Protein AF-A0A1V3WEL8-F1 (afdb_monomer_lite)

Organism: Mycobacterium kansasii (NCBI:txid1768)

Secondary structure (DSSP, 8-state):
--HHHHHHHHHHHHHHTT----STT-BTTTTT--HHHHHHHHHHHHHHH-TTSS-HHHHHH--BHHHHHHHHHHHHHHHHH--

Sequence (83 aa):
MDIASIEQQITNWCHELGLRITSPDDDFFARGGTSLTAVQLMTRTDTHYGEDTLTPDALYERSSIRQIAHTIHANVLESAARQ

Radius of gyration: 11.65 Å; chains: 1; bounding box: 27×22×34 Å

pLDDT: mean 91.08, std 5.13, range [60.0, 95.25]

Foldseek 3Di:
DDLVVLLVVLCVLLVVVVFDDDDLQDFSVVRPHDPVSVVVSQVVLCVPQHPPLADPVQCVVPRGSSSSSVSSVVVSVVVVVVD

InterPro domains:
  IPR009081 Phosphopantetheine binding ACP domain [PF00550] (13-72)
  IPR009081 Phosphopantetheine binding ACP domain [PS50075] (1-76)
  IPR036736 ACP-like superfamily [G3DSA:1.10.1200.10] (6-79)
  IPR036736 ACP-like superfamily [SSF47336] (11-72)

Structure (mmCIF, N/CA/C/O backbone):
data_AF-A0A1V3WEL8-F1
#
_entry.id   AF-A0A1V3WEL8-F1
#
loop_
_atom_site.group_PDB
_atom_site.id
_atom_site.type_symbol
_atom_site.label_atom_id
_atom_site.label_alt_id
_atom_site.label_comp_id
_atom_site.label_asym_id
_atom_site.label_entity_id
_atom_site.label_seq_id
_atom_site.pdbx_PDB_ins_code
_atom_site.Cartn_x
_atom_site.Cartn_y
_atom_site.Cartn_z
_atom_site.occupancy
_atom_site.B_iso_or_equiv
_atom_site.auth_seq_id
_atom_site.auth_comp_id
_atom_site.auth_asym_id
_atom_site.auth_atom_id
_atom_site.pdbx_PDB_model_num
ATOM 1 N N . MET A 1 1 ? -19.401 2.107 2.428 1.00 71.31 1 MET A N 1
ATOM 2 C CA . MET A 1 1 ? -18.253 2.270 1.512 1.0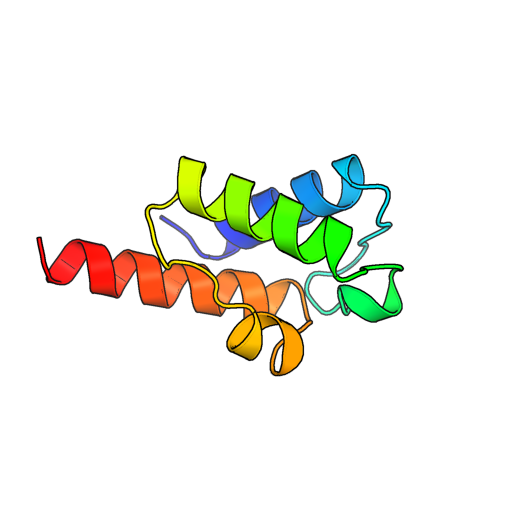0 71.31 1 MET A CA 1
ATOM 3 C C . MET A 1 1 ? -18.355 1.166 0.478 1.00 71.31 1 MET A C 1
ATOM 5 O O . MET A 1 1 ? -18.581 0.040 0.891 1.00 71.31 1 MET A O 1
ATOM 9 N N . ASP A 1 2 ? -18.305 1.478 -0.814 1.00 90.44 2 ASP A N 1
ATOM 10 C CA . ASP A 1 2 ? -18.490 0.483 -1.880 1.00 90.44 2 ASP A CA 1
ATOM 11 C C . ASP A 1 2 ? -17.143 -0.082 -2.360 1.00 90.44 2 ASP A C 1
ATOM 13 O O . ASP A 1 2 ? -16.149 0.650 -2.384 1.00 90.44 2 ASP A O 1
ATOM 17 N N . ILE A 1 3 ? -17.107 -1.360 -2.751 1.00 92.50 3 ILE A N 1
ATOM 18 C CA . ILE A 1 3 ? -15.884 -2.029 -3.229 1.00 92.50 3 ILE A CA 1
ATOM 19 C C . ILE A 1 3 ? -15.336 -1.334 -4.479 1.00 92.50 3 ILE A C 1
ATOM 21 O O . ILE A 1 3 ? -14.130 -1.106 -4.556 1.00 92.50 3 ILE A O 1
ATOM 25 N N . ALA A 1 4 ? -16.194 -0.908 -5.412 1.00 91.94 4 ALA A N 1
ATOM 26 C CA . ALA A 1 4 ? -15.747 -0.264 -6.647 1.00 91.94 4 ALA A CA 1
ATOM 27 C C . ALA A 1 4 ? -15.045 1.078 -6.378 1.00 91.94 4 ALA A C 1
ATOM 29 O O . ALA A 1 4 ? -14.122 1.461 -7.095 1.00 91.94 4 ALA A O 1
ATOM 30 N N . SER A 1 5 ? -15.444 1.797 -5.321 1.00 93.25 5 SER A N 1
ATOM 31 C CA . SER A 1 5 ? -14.743 3.020 -4.901 1.00 93.25 5 SER A CA 1
ATOM 32 C C . SER A 1 5 ? -13.351 2.724 -4.340 1.00 93.25 5 SER A C 1
ATOM 34 O O . SER A 1 5 ? -12.415 3.470 -4.616 1.00 93.25 5 SER A O 1
ATOM 36 N N . ILE A 1 6 ? -13.201 1.633 -3.584 1.00 93.94 6 ILE A N 1
ATOM 37 C CA . ILE A 1 6 ? -11.907 1.202 -3.037 1.00 93.94 6 ILE A CA 1
ATOM 38 C C . ILE A 1 6 ? -10.979 0.747 -4.176 1.00 93.94 6 ILE A C 1
ATOM 40 O O . ILE A 1 6 ? -9.828 1.175 -4.230 1.00 93.94 6 ILE A O 1
ATOM 44 N N . GLU A 1 7 ? -11.483 -0.038 -5.134 1.00 94.62 7 GLU A N 1
ATOM 45 C CA . GLU A 1 7 ? -10.730 -0.459 -6.329 1.00 94.62 7 GLU A CA 1
ATOM 46 C C . GLU A 1 7 ? -10.175 0.739 -7.116 1.00 94.62 7 GLU A C 1
ATOM 48 O O . GLU A 1 7 ? -8.991 0.767 -7.468 1.00 94.62 7 GLU A O 1
ATOM 53 N N . GLN A 1 8 ? -11.012 1.752 -7.369 1.00 93.88 8 GLN A N 1
ATOM 54 C CA . GLN A 1 8 ? -10.600 2.976 -8.064 1.00 93.88 8 GLN A CA 1
ATOM 55 C C . GLN A 1 8 ? -9.544 3.753 -7.274 1.00 93.88 8 GLN A C 1
ATOM 57 O O . GLN A 1 8 ? -8.560 4.224 -7.845 1.00 93.88 8 GLN A O 1
ATOM 62 N N . GLN A 1 9 ? -9.702 3.851 -5.953 1.00 94.56 9 GLN A N 1
ATOM 63 C CA . GLN A 1 9 ? -8.740 4.545 -5.102 1.00 94.56 9 GLN A CA 1
ATOM 64 C C . GLN A 1 9 ? -7.365 3.862 -5.117 1.00 94.56 9 GLN A C 1
ATOM 66 O O . GLN A 1 9 ? -6.345 4.529 -5.299 1.00 94.56 9 GLN A O 1
ATOM 71 N N . ILE A 1 10 ? -7.333 2.533 -4.986 1.00 94.06 10 ILE A N 1
ATOM 72 C CA . ILE A 1 10 ? -6.095 1.743 -5.044 1.00 94.06 10 ILE A CA 1
ATOM 73 C C . ILE A 1 10 ? -5.442 1.876 -6.417 1.00 94.06 10 ILE A C 1
ATOM 75 O O . ILE A 1 10 ? -4.228 2.052 -6.498 1.00 94.06 10 ILE A O 1
ATOM 79 N N . THR A 1 11 ? -6.234 1.838 -7.490 1.00 94.81 11 THR A N 1
ATOM 80 C CA . THR A 1 11 ? -5.748 2.036 -8.863 1.00 94.81 11 THR A CA 1
ATOM 81 C C . THR A 1 11 ? -5.045 3.386 -9.006 1.00 94.81 11 THR A C 1
ATOM 83 O O . THR A 1 11 ? -3.916 3.438 -9.498 1.00 94.81 11 THR A O 1
ATOM 86 N N . ASN A 1 12 ? -5.662 4.460 -8.505 1.00 94.75 12 ASN A N 1
ATOM 87 C CA . ASN A 1 12 ? -5.076 5.800 -8.524 1.00 94.75 12 ASN A CA 1
ATOM 88 C C . ASN A 1 12 ? -3.768 5.858 -7.731 1.00 94.75 12 ASN A C 1
ATOM 90 O O . ASN A 1 12 ? -2.766 6.358 -8.238 1.00 94.75 12 ASN A O 1
ATOM 94 N N . TRP A 1 13 ? -3.735 5.293 -6.521 1.00 95.25 13 TRP A N 1
ATOM 95 C CA . TRP A 1 13 ? -2.500 5.234 -5.740 1.00 95.25 13 TRP A CA 1
ATOM 96 C C . TRP A 1 13 ? -1.411 4.438 -6.448 1.00 95.25 13 TRP A C 1
ATOM 98 O O . TRP A 1 13 ? -0.265 4.871 -6.472 1.00 95.25 13 TRP A O 1
ATOM 108 N N . CYS A 1 14 ? -1.749 3.312 -7.073 1.00 94.12 14 CYS A N 1
ATOM 109 C CA . CYS A 1 14 ? -0.795 2.545 -7.864 1.00 94.12 14 CYS A CA 1
ATOM 110 C C . CYS A 1 14 ? -0.212 3.394 -9.005 1.00 94.12 14 CYS A C 1
ATOM 112 O O . CYS A 1 14 ? 1.002 3.381 -9.202 1.00 94.12 14 CYS A O 1
ATOM 114 N N . HIS A 1 15 ? -1.034 4.184 -9.703 1.00 93.94 15 HIS A N 1
ATOM 115 C CA . HIS A 1 15 ? -0.562 5.112 -10.741 1.00 93.94 15 HIS A CA 1
ATOM 116 C C . HIS A 1 15 ? 0.381 6.182 -10.194 1.00 93.94 15 HIS A C 1
ATOM 118 O O . HIS A 1 15 ? 1.422 6.437 -10.796 1.00 93.94 15 HIS A O 1
ATOM 124 N N . GLU A 1 16 ? 0.066 6.771 -9.040 1.00 94.50 16 GLU A N 1
ATOM 125 C CA . GLU A 1 16 ? 0.943 7.743 -8.372 1.00 94.50 16 GLU A CA 1
ATOM 126 C C . GLU A 1 16 ? 2.278 7.131 -7.930 1.00 94.50 16 GLU A C 1
ATOM 128 O O . GLU A 1 16 ? 3.305 7.807 -7.931 1.00 94.50 16 GLU A O 1
ATOM 133 N N . LEU A 1 17 ? 2.274 5.842 -7.585 1.00 92.56 17 LEU A N 1
ATOM 134 C CA . LEU A 1 17 ? 3.466 5.057 -7.261 1.00 92.56 17 LEU A CA 1
ATOM 135 C C . LEU A 1 17 ? 4.259 4.630 -8.512 1.00 92.56 17 LEU A C 1
ATOM 137 O O . LEU A 1 17 ? 5.287 3.966 -8.391 1.00 92.56 17 LEU A O 1
ATOM 141 N N . GLY A 1 18 ? 3.803 5.010 -9.711 1.00 91.94 18 GLY A N 1
ATOM 142 C CA . GLY A 1 18 ? 4.453 4.709 -10.987 1.00 91.94 18 GLY A CA 1
ATOM 143 C C . GLY A 1 18 ? 4.041 3.376 -11.618 1.00 91.94 18 GLY A C 1
ATOM 144 O O . GLY A 1 18 ? 4.620 2.978 -12.629 1.00 91.94 18 GLY A O 1
ATOM 145 N N . LEU A 1 19 ? 3.041 2.688 -11.065 1.00 93.50 19 LEU A N 1
ATOM 146 C CA . LEU A 1 19 ? 2.521 1.429 -11.597 1.00 93.50 19 LEU A CA 1
ATOM 147 C C . LEU A 1 19 ? 1.452 1.703 -12.646 1.00 93.50 19 LEU A C 1
ATOM 149 O O . LEU A 1 19 ? 0.543 2.498 -12.433 1.00 93.50 19 LEU A O 1
ATOM 153 N N . ARG A 1 20 ? 1.502 1.003 -13.779 1.00 91.31 20 ARG A N 1
ATOM 154 C CA . ARG A 1 20 ? 0.484 1.146 -14.827 1.00 91.31 20 ARG A CA 1
ATOM 155 C C . ARG A 1 20 ? -0.570 0.050 -14.705 1.00 91.31 20 ARG A C 1
ATOM 157 O O . ARG A 1 20 ? -0.484 -0.978 -15.375 1.00 91.31 20 ARG A O 1
ATOM 164 N N . ILE A 1 21 ? -1.562 0.309 -13.862 1.00 92.69 21 ILE A N 1
ATOM 165 C CA . ILE A 1 21 ? -2.756 -0.528 -13.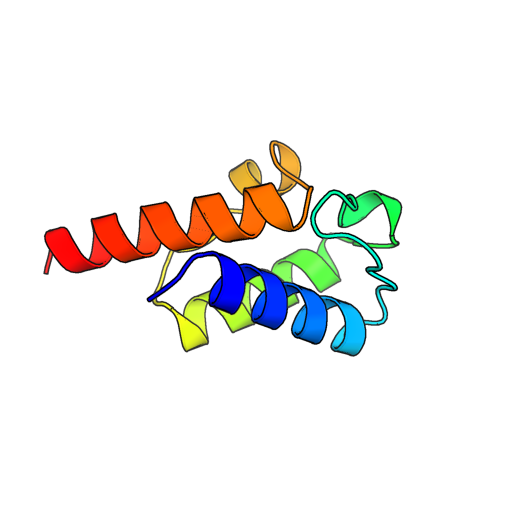711 1.00 92.69 21 ILE A CA 1
ATOM 166 C C . ILE A 1 21 ? -3.774 -0.161 -14.793 1.00 92.69 21 ILE A C 1
ATOM 168 O O . ILE A 1 21 ? -4.062 1.014 -15.002 1.00 92.69 21 ILE A O 1
ATOM 172 N N . THR A 1 22 ? -4.314 -1.149 -15.494 1.00 91.06 22 THR A N 1
ATOM 173 C CA . THR A 1 22 ? -5.286 -0.948 -16.584 1.00 91.06 22 THR A CA 1
ATOM 174 C C . THR A 1 22 ? -6.603 -1.682 -16.358 1.00 91.06 22 THR A C 1
ATOM 176 O O . THR A 1 22 ? -7.621 -1.302 -16.929 1.00 91.06 22 THR A O 1
ATOM 179 N N . SER A 1 23 ? -6.586 -2.711 -15.516 1.00 92.06 23 SER A N 1
ATOM 180 C CA . SER A 1 23 ? -7.713 -3.563 -15.164 1.00 92.06 23 SER A CA 1
ATOM 181 C C . SER A 1 23 ? -7.712 -3.815 -13.653 1.00 92.06 23 SER A C 1
ATOM 183 O O . SER A 1 23 ? -6.635 -3.916 -13.067 1.00 92.06 23 SER A O 1
ATOM 185 N N . PRO A 1 24 ? -8.877 -3.984 -13.005 1.00 89.88 24 PRO A N 1
ATOM 186 C CA . PRO A 1 24 ? -8.931 -4.443 -11.616 1.00 89.88 24 PRO A CA 1
ATOM 187 C C . PRO A 1 24 ? -8.358 -5.862 -11.442 1.00 89.88 24 PRO A C 1
ATOM 189 O O . PRO A 1 24 ? -7.977 -6.238 -10.343 1.00 89.88 24 PRO A O 1
ATOM 192 N N . ASP A 1 25 ? -8.261 -6.646 -12.514 1.00 93.06 25 ASP A N 1
ATOM 193 C CA . ASP A 1 25 ? -7.632 -7.974 -12.484 1.00 93.06 25 ASP A CA 1
ATOM 194 C C . ASP A 1 25 ? -6.099 -7.908 -12.619 1.00 93.06 25 ASP A C 1
ATOM 196 O O . ASP A 1 25 ? -5.428 -8.929 -12.557 1.00 93.06 25 ASP A O 1
ATOM 200 N N . ASP A 1 26 ? -5.522 -6.713 -12.813 1.00 94.25 26 ASP A N 1
ATOM 201 C CA . ASP A 1 26 ? -4.073 -6.575 -12.929 1.00 94.25 26 ASP A CA 1
ATOM 202 C C . ASP A 1 26 ? -3.367 -6.885 -11.612 1.00 94.25 26 ASP A C 1
ATOM 204 O O . ASP A 1 26 ? -3.690 -6.331 -10.561 1.00 94.25 26 ASP A O 1
ATOM 208 N N . ASP A 1 27 ? -2.328 -7.707 -11.704 1.00 92.12 27 ASP A N 1
ATOM 209 C CA . ASP A 1 27 ? -1.434 -7.994 -10.594 1.00 92.12 27 ASP A CA 1
ATOM 210 C C . ASP A 1 27 ? -0.512 -6.815 -10.283 1.00 92.12 27 ASP A C 1
ATOM 212 O O . ASP A 1 27 ? 0.294 -6.381 -11.112 1.00 92.12 27 ASP A O 1
ATOM 216 N N . PHE A 1 28 ? -0.563 -6.353 -9.036 1.00 93.31 28 PHE A N 1
ATOM 217 C CA . PHE A 1 28 ? 0.272 -5.281 -8.506 1.00 93.31 28 PHE A CA 1
ATOM 218 C C . PHE A 1 28 ? 1.761 -5.525 -8.781 1.00 93.31 28 PHE A C 1
ATOM 220 O O . PHE A 1 28 ? 2.440 -4.667 -9.347 1.00 93.31 28 PHE A O 1
ATOM 227 N N . PHE A 1 29 ? 2.268 -6.719 -8.453 1.00 91.38 29 PHE A N 1
ATOM 228 C CA . PHE A 1 29 ? 3.676 -7.073 -8.662 1.00 91.38 29 PHE A CA 1
ATOM 229 C C . PHE A 1 29 ? 4.026 -7.244 -10.146 1.00 91.38 29 PHE A C 1
ATOM 231 O O . PHE A 1 29 ? 5.092 -6.804 -10.576 1.00 91.38 29 PHE A O 1
ATOM 238 N N . ALA A 1 30 ? 3.120 -7.797 -10.962 1.00 91.44 30 ALA A N 1
ATOM 239 C CA . ALA A 1 30 ? 3.356 -7.948 -12.401 1.00 91.44 30 ALA A CA 1
ATOM 240 C C . ALA A 1 30 ? 3.432 -6.594 -13.127 1.00 91.44 30 ALA A C 1
ATOM 242 O O . ALA A 1 30 ? 4.113 -6.466 -14.144 1.00 91.44 30 ALA A O 1
ATOM 243 N N . ARG A 1 31 ? 2.764 -5.563 -12.594 1.00 93.31 31 ARG A N 1
ATOM 244 C CA . ARG A 1 31 ? 2.777 -4.192 -13.125 1.00 93.31 31 ARG A CA 1
ATOM 245 C C . ARG A 1 31 ? 3.929 -3.326 -12.600 1.00 93.31 31 ARG A C 1
ATOM 247 O O . ARG A 1 31 ? 3.944 -2.125 -12.868 1.00 93.31 31 ARG A O 1
ATOM 254 N N . GLY A 1 32 ? 4.905 -3.931 -11.917 1.00 89.56 32 GLY A N 1
ATOM 255 C CA . GLY A 1 32 ? 6.101 -3.261 -11.395 1.00 89.56 32 GLY A CA 1
ATOM 256 C C . GLY A 1 32 ? 6.062 -2.979 -9.893 1.00 89.56 32 GLY A C 1
ATOM 257 O O . GLY A 1 32 ? 6.924 -2.262 -9.388 1.00 89.56 32 GLY A O 1
ATOM 258 N N . GLY A 1 33 ? 5.067 -3.513 -9.180 1.00 91.00 33 GLY A N 1
ATOM 259 C CA . GLY A 1 33 ? 4.970 -3.408 -7.732 1.00 91.00 33 GLY A CA 1
ATOM 260 C C . GLY A 1 33 ? 6.178 -4.049 -7.056 1.00 91.0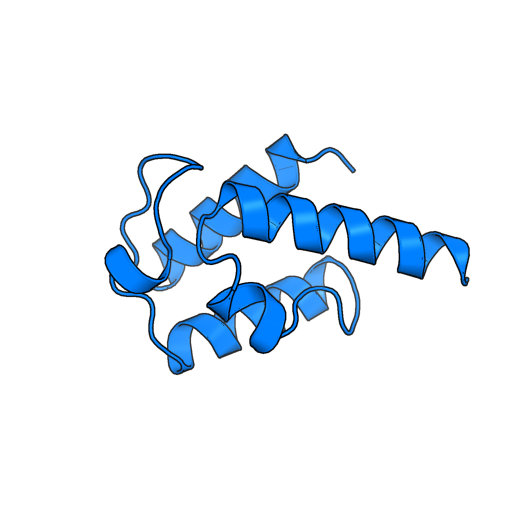0 33 GLY A C 1
ATOM 261 O O . GLY A 1 33 ? 6.603 -5.147 -7.405 1.00 91.00 33 GLY A O 1
ATOM 262 N N . THR A 1 34 ? 6.736 -3.356 -6.074 1.00 91.69 34 THR A N 1
ATOM 263 C CA . THR A 1 34 ? 7.852 -3.813 -5.242 1.00 91.69 34 THR A CA 1
ATOM 264 C C . THR A 1 34 ? 7.460 -3.750 -3.771 1.00 91.69 34 THR A C 1
ATOM 266 O O . THR A 1 34 ? 6.445 -3.152 -3.414 1.00 91.69 34 THR A O 1
ATOM 269 N N . SER A 1 35 ? 8.294 -4.296 -2.884 1.00 90.69 35 SER A N 1
ATOM 270 C CA . SER A 1 35 ? 8.092 -4.174 -1.435 1.00 90.69 35 SER A CA 1
ATOM 271 C C . SER A 1 35 ? 7.981 -2.714 -0.979 1.00 90.69 35 SER A C 1
ATOM 273 O O . SER A 1 35 ? 7.208 -2.413 -0.078 1.00 90.69 35 SER A O 1
ATOM 275 N N . LEU A 1 36 ? 8.705 -1.788 -1.620 1.00 91.88 36 LEU A N 1
ATOM 276 C CA . LEU A 1 36 ? 8.640 -0.367 -1.276 1.00 91.88 36 LEU A CA 1
ATOM 277 C C . LEU A 1 36 ? 7.289 0.247 -1.659 1.00 91.88 36 LEU A C 1
ATOM 279 O O . LEU A 1 36 ? 6.667 0.912 -0.834 1.00 91.88 36 LEU A O 1
ATOM 283 N N . THR A 1 37 ? 6.812 0.010 -2.884 1.00 93.25 37 THR A N 1
ATOM 284 C CA . THR A 1 37 ? 5.499 0.518 -3.315 1.00 93.25 37 THR A CA 1
ATOM 285 C C . THR A 1 37 ? 4.367 -0.159 -2.547 1.00 93.25 37 THR A C 1
ATOM 287 O O . THR A 1 37 ? 3.360 0.480 -2.272 1.00 93.25 37 THR A O 1
ATOM 290 N N . ALA A 1 38 ? 4.536 -1.427 -2.160 1.00 92.69 38 ALA A N 1
ATOM 291 C CA . ALA A 1 38 ? 3.612 -2.153 -1.296 1.00 92.69 38 ALA A CA 1
ATOM 292 C C . ALA A 1 38 ? 3.494 -1.492 0.084 1.00 92.69 38 ALA A C 1
ATOM 294 O O . ALA A 1 38 ? 2.388 -1.204 0.528 1.00 92.69 38 ALA A O 1
ATOM 295 N N . VAL A 1 39 ? 4.622 -1.189 0.734 1.00 93.31 39 VAL A N 1
ATOM 296 C CA . VAL A 1 39 ? 4.641 -0.458 2.014 1.00 93.31 39 VAL A CA 1
ATOM 297 C C . VAL A 1 39 ? 3.992 0.915 1.870 1.00 93.31 39 VAL A C 1
ATOM 299 O O . VAL A 1 39 ? 3.149 1.273 2.685 1.00 93.31 39 VAL A O 1
ATOM 302 N N . GLN A 1 40 ? 4.301 1.657 0.804 1.00 93.81 40 GLN A N 1
ATOM 303 C CA . GLN A 1 40 ? 3.679 2.962 0.559 1.00 93.81 40 GLN A CA 1
ATOM 304 C C . GLN A 1 40 ? 2.162 2.858 0.336 1.00 93.81 40 GLN A C 1
ATOM 306 O O . GLN A 1 40 ? 1.414 3.703 0.829 1.00 93.81 40 GLN A O 1
ATOM 311 N N . LEU A 1 41 ? 1.695 1.825 -0.371 1.00 93.38 41 LEU A N 1
ATOM 312 C CA . LEU A 1 41 ? 0.271 1.556 -0.557 1.00 93.38 41 LEU A CA 1
ATOM 313 C C . LEU A 1 41 ? -0.407 1.198 0.772 1.00 93.38 41 LEU A C 1
ATOM 315 O O . LEU A 1 41 ? -1.474 1.736 1.065 1.00 93.38 41 LEU A O 1
ATOM 319 N N . MET A 1 42 ? 0.219 0.342 1.585 1.00 93.19 42 MET A N 1
ATOM 320 C CA . MET A 1 42 ? -0.274 -0.034 2.913 1.00 93.19 42 MET A CA 1
ATOM 321 C C . MET A 1 42 ? -0.412 1.197 3.811 1.00 93.19 42 MET A C 1
ATOM 323 O O . MET A 1 42 ? -1.497 1.439 4.317 1.00 93.19 42 MET A O 1
ATOM 327 N N . THR A 1 43 ? 0.612 2.052 3.910 1.00 93.25 43 THR A N 1
ATOM 328 C CA . THR A 1 43 ? 0.545 3.290 4.710 1.00 93.25 43 THR A CA 1
ATOM 329 C C . THR A 1 43 ? -0.584 4.227 4.268 1.00 93.25 43 THR A C 1
ATOM 331 O O . THR A 1 43 ? -1.260 4.826 5.104 1.00 93.25 43 THR A O 1
ATOM 334 N N . ARG A 1 44 ? -0.820 4.364 2.955 1.00 93.88 44 ARG A N 1
ATOM 335 C CA . ARG A 1 44 ? -1.934 5.176 2.433 1.00 93.88 44 ARG A CA 1
ATOM 336 C C . ARG A 1 44 ? -3.286 4.561 2.779 1.00 93.88 44 ARG A C 1
ATOM 338 O O . ARG A 1 44 ? -4.184 5.271 3.214 1.00 93.88 44 ARG A O 1
ATOM 345 N N . THR A 1 45 ? -3.411 3.252 2.599 1.00 93.00 45 THR A N 1
ATOM 346 C CA . THR A 1 45 ? -4.629 2.499 2.913 1.00 93.00 45 THR A CA 1
ATOM 347 C C . THR A 1 45 ? -4.973 2.642 4.392 1.00 93.00 45 THR A C 1
ATOM 349 O O . THR A 1 45 ? -6.090 3.022 4.722 1.00 93.00 45 THR A O 1
ATOM 352 N N . ASP A 1 46 ? -3.979 2.458 5.254 1.00 92.06 46 ASP A N 1
ATOM 353 C CA . ASP A 1 46 ? -4.063 2.590 6.704 1.00 92.06 46 ASP A CA 1
ATOM 354 C C . ASP A 1 46 ? -4.558 3.984 7.130 1.00 92.06 46 ASP A C 1
ATOM 356 O O . ASP A 1 46 ? -5.568 4.131 7.816 1.00 92.06 46 ASP A O 1
ATOM 360 N N . THR A 1 47 ? -3.947 5.031 6.566 1.00 92.25 47 THR A N 1
ATOM 361 C CA . THR A 1 47 ? -4.330 6.429 6.826 1.00 92.25 47 THR A CA 1
ATOM 362 C C . THR A 1 47 ? -5.766 6.747 6.385 1.00 92.25 47 THR A C 1
ATOM 364 O O . THR A 1 47 ? -6.439 7.572 7.002 1.00 92.25 47 THR A O 1
ATOM 367 N N . HIS A 1 48 ? -6.240 6.143 5.291 1.00 92.56 48 HIS A N 1
ATOM 368 C CA . HIS A 1 48 ? -7.546 6.452 4.701 1.00 92.56 48 HIS A CA 1
ATOM 369 C C . HIS A 1 48 ? -8.696 5.5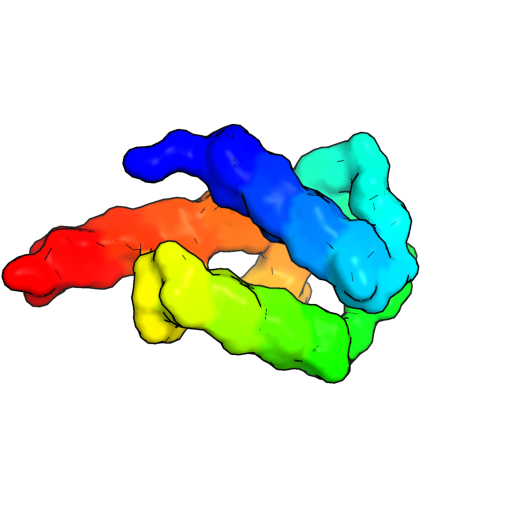92 5.236 1.00 92.56 48 HIS A C 1
ATOM 371 O O . HIS A 1 48 ? -9.835 6.062 5.276 1.00 92.56 48 HIS A O 1
ATOM 377 N N . TYR A 1 49 ? -8.422 4.340 5.592 1.00 91.44 49 TYR A N 1
ATOM 378 C CA . TYR A 1 49 ? -9.434 3.334 5.913 1.00 91.44 49 TYR A CA 1
ATOM 379 C C . TYR A 1 49 ? -9.344 2.808 7.350 1.00 91.44 49 TYR A C 1
ATOM 381 O O . TYR A 1 49 ? -10.299 2.185 7.815 1.00 91.44 49 TYR A O 1
ATOM 389 N N . GLY A 1 50 ? -8.249 3.088 8.057 1.00 88.94 50 GLY A N 1
ATOM 390 C CA . GLY A 1 50 ? -7.977 2.613 9.409 1.00 88.94 50 GLY A CA 1
ATOM 391 C C . GLY A 1 50 ? -6.843 1.594 9.455 1.00 88.94 50 GLY A C 1
ATOM 392 O O . GLY A 1 50 ? -6.464 1.009 8.432 1.00 88.94 50 GLY A O 1
ATOM 393 N N . GLU A 1 51 ? -6.327 1.389 10.665 1.00 88.19 51 GLU A N 1
ATOM 394 C CA . GLU A 1 51 ? -5.178 0.520 10.901 1.00 88.19 51 GLU A CA 1
ATOM 395 C C . GLU A 1 51 ? -5.456 -0.949 10.532 1.00 88.19 51 GLU A C 1
ATOM 397 O O . GLU A 1 51 ? -6.600 -1.413 10.592 1.00 88.19 51 GLU A O 1
ATOM 402 N N . ASP A 1 52 ? -4.409 -1.672 10.117 1.00 83.62 52 ASP A N 1
ATOM 403 C CA . ASP A 1 52 ? -4.442 -3.116 9.800 1.00 83.62 52 ASP A CA 1
ATOM 404 C C . ASP A 1 52 ? -5.412 -3.517 8.662 1.00 83.62 52 ASP A C 1
ATOM 406 O O . ASP A 1 52 ? -5.811 -4.675 8.514 1.00 83.62 52 ASP A O 1
ATOM 410 N N . THR A 1 53 ? -5.779 -2.576 7.790 1.00 90.38 53 THR A N 1
ATOM 411 C CA . THR A 1 53 ? -6.720 -2.834 6.685 1.00 90.38 53 THR A CA 1
ATOM 412 C C . THR A 1 53 ? -6.120 -3.629 5.524 1.00 90.38 53 THR A C 1
ATOM 414 O O . THR A 1 53 ? -6.856 -4.319 4.813 1.00 90.38 53 THR A O 1
ATOM 417 N N . LEU A 1 54 ? -4.799 -3.589 5.340 1.00 91.69 54 LEU A N 1
ATOM 418 C CA . LEU A 1 54 ? -4.080 -4.373 4.335 1.00 91.69 54 LEU A CA 1
ATOM 419 C C . LEU A 1 54 ? -2.756 -4.888 4.907 1.00 91.69 54 LEU A C 1
ATOM 421 O O . LEU A 1 54 ? -1.860 -4.102 5.206 1.00 91.69 54 LEU A O 1
ATOM 425 N N . THR A 1 55 ? -2.616 -6.209 5.011 1.00 90.19 55 THR A N 1
ATOM 426 C CA . THR A 1 55 ? -1.389 -6.857 5.491 1.00 90.19 55 THR A CA 1
ATOM 427 C C . THR A 1 55 ? -0.466 -7.235 4.327 1.00 90.19 55 THR A C 1
ATOM 429 O O . THR A 1 55 ? -0.938 -7.478 3.211 1.00 90.19 55 THR A O 1
ATOM 432 N N . PRO A 1 56 ? 0.858 -7.328 4.558 1.00 88.88 56 PRO A N 1
ATOM 433 C CA . PRO A 1 56 ? 1.793 -7.759 3.524 1.00 88.88 56 PRO A CA 1
ATOM 434 C C . PRO A 1 56 ? 1.485 -9.176 3.033 1.00 88.88 56 PRO A C 1
ATOM 436 O O . PRO A 1 56 ? 1.547 -9.419 1.835 1.00 88.88 56 PRO A O 1
ATOM 439 N N . ASP A 1 57 ? 1.113 -10.084 3.937 1.00 90.19 57 ASP A N 1
ATOM 440 C CA . ASP A 1 57 ? 0.747 -11.467 3.614 1.00 90.19 57 ASP A CA 1
ATOM 441 C C . ASP A 1 57 ? -0.439 -11.517 2.639 1.00 90.19 57 ASP A C 1
ATOM 443 O O . ASP A 1 57 ? -0.320 -12.064 1.543 1.00 90.19 57 ASP A O 1
ATOM 447 N N . ALA A 1 58 ? -1.520 -10.789 2.952 1.00 90.25 58 ALA A N 1
ATOM 448 C CA . ALA A 1 58 ? -2.680 -10.697 2.074 1.00 90.25 58 ALA A CA 1
ATOM 449 C C . ALA A 1 58 ? -2.335 -10.067 0.717 1.00 90.25 58 ALA A C 1
ATOM 451 O O . ALA A 1 58 ? -2.841 -10.515 -0.308 1.00 90.25 58 ALA A O 1
ATOM 452 N N . LEU A 1 59 ? -1.458 -9.060 0.683 1.00 90.12 59 LEU A N 1
ATOM 453 C CA . LEU A 1 59 ? -1.010 -8.452 -0.570 1.00 90.12 59 LEU A CA 1
ATOM 454 C C . LEU A 1 59 ? -0.209 -9.438 -1.440 1.00 90.12 59 LEU A C 1
ATOM 456 O O . LEU A 1 59 ? -0.371 -9.431 -2.658 1.00 90.12 59 LEU A O 1
ATOM 460 N N . TYR A 1 60 ? 0.640 -10.278 -0.838 1.00 88.50 60 TYR A N 1
ATOM 461 C CA . TYR A 1 60 ? 1.415 -11.299 -1.554 1.00 88.50 60 TYR A CA 1
ATOM 462 C C . TYR A 1 60 ? 0.550 -12.459 -2.048 1.00 88.50 60 TYR A C 1
ATOM 464 O O . TYR A 1 60 ? 0.740 -12.919 -3.171 1.00 88.50 60 TYR A O 1
ATOM 472 N N . GLU A 1 61 ? -0.399 -12.928 -1.239 1.00 89.75 61 GLU A N 1
ATOM 473 C CA . GLU A 1 61 ? -1.322 -13.995 -1.638 1.00 89.75 61 GLU A CA 1
ATOM 474 C C . GLU A 1 61 ? -2.355 -13.524 -2.670 1.00 89.75 61 GLU A C 1
ATOM 476 O O . GLU A 1 61 ? -2.827 -14.306 -3.498 1.00 89.75 61 GLU A O 1
ATOM 481 N N . ARG A 1 62 ? -2.748 -12.248 -2.595 1.00 88.62 62 ARG A N 1
ATOM 482 C CA . ARG A 1 62 ? -3.858 -11.665 -3.351 1.00 88.62 62 ARG A CA 1
ATOM 483 C C . ARG A 1 62 ? -3.4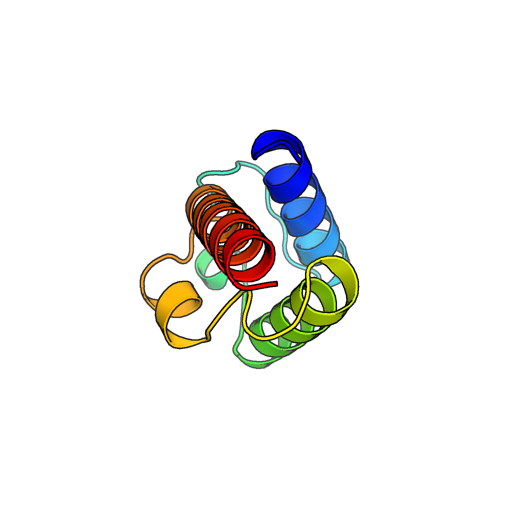36 -10.352 -4.000 1.00 88.62 62 ARG A C 1
ATOM 485 O O . ARG A 1 62 ? -3.923 -9.278 -3.654 1.00 88.62 62 ARG A O 1
ATOM 492 N N . SER A 1 63 ? -2.524 -10.455 -4.962 1.00 91.44 63 SER A N 1
ATOM 493 C CA . SER A 1 63 ? -1.857 -9.311 -5.586 1.00 91.44 63 SER A CA 1
ATOM 494 C C . SER A 1 63 ? -2.670 -8.548 -6.629 1.00 91.44 63 SER A C 1
ATOM 496 O O . SER A 1 63 ? -2.220 -7.490 -7.069 1.00 91.44 63 SER A O 1
ATOM 498 N N . SER A 1 64 ? -3.838 -9.038 -7.047 1.00 94.62 64 SER A N 1
ATOM 499 C CA . SER A 1 64 ? -4.677 -8.312 -8.008 1.00 94.62 64 SER A CA 1
ATOM 500 C C . SER A 1 64 ? -5.408 -7.143 -7.348 1.00 94.62 64 SER A C 1
ATOM 502 O O . SER A 1 64 ? -5.870 -7.240 -6.210 1.00 94.62 64 SER A O 1
ATOM 504 N N . ILE A 1 65 ? -5.573 -6.035 -8.072 1.00 94.44 65 ILE A N 1
ATOM 505 C CA . ILE A 1 65 ? -6.210 -4.812 -7.545 1.00 94.44 65 ILE A CA 1
ATOM 506 C C . ILE A 1 65 ? -7.609 -5.084 -6.978 1.00 94.44 65 ILE A C 1
ATOM 508 O O . ILE A 1 65 ? -7.953 -4.585 -5.905 1.00 94.44 65 ILE A O 1
ATOM 512 N N . ARG A 1 66 ? -8.388 -5.935 -7.651 1.00 95.00 66 ARG A N 1
ATOM 513 C CA . ARG A 1 66 ? -9.692 -6.414 -7.196 1.00 95.00 66 ARG A CA 1
ATOM 514 C C . ARG A 1 66 ? -9.581 -7.092 -5.842 1.00 95.00 66 ARG A C 1
ATOM 516 O O . ARG A 1 66 ? -10.312 -6.751 -4.916 1.00 95.00 66 ARG A O 1
ATOM 523 N N . GLN A 1 67 ? -8.684 -8.063 -5.699 1.00 94.69 67 GLN A N 1
ATOM 524 C CA . GLN A 1 67 ? -8.583 -8.798 -4.444 1.00 94.69 67 GLN A CA 1
ATOM 525 C C . GLN A 1 67 ? -8.043 -7.929 -3.301 1.00 94.69 67 GLN A C 1
ATOM 527 O O . GLN A 1 67 ? -8.511 -8.074 -2.169 1.00 94.69 67 GLN A O 1
ATOM 532 N N . ILE A 1 68 ? -7.127 -6.999 -3.589 1.00 94.19 68 ILE A N 1
ATOM 533 C CA . ILE A 1 68 ? -6.645 -6.007 -2.618 1.00 94.19 68 ILE A CA 1
ATOM 534 C C . ILE A 1 68 ? -7.829 -5.170 -2.117 1.00 94.19 68 ILE A C 1
ATOM 536 O O . ILE A 1 68 ? -8.044 -5.060 -0.910 1.00 94.19 68 ILE A O 1
ATOM 540 N N . ALA A 1 69 ? -8.660 -4.653 -3.026 1.00 94.81 69 ALA A N 1
ATOM 541 C CA . ALA A 1 69 ? -9.838 -3.867 -2.669 1.00 94.81 69 ALA A CA 1
ATOM 542 C C . ALA A 1 69 ? -10.860 -4.658 -1.845 1.00 94.81 69 ALA A C 1
ATOM 544 O O . ALA A 1 69 ? -11.389 -4.149 -0.857 1.00 94.81 69 ALA A O 1
ATOM 545 N N . HIS A 1 70 ? -11.113 -5.913 -2.220 1.00 94.31 70 HIS A N 1
ATOM 546 C CA . HIS A 1 70 ? -11.984 -6.812 -1.466 1.00 94.31 70 HIS A CA 1
ATOM 547 C C . HIS A 1 70 ? -11.462 -7.068 -0.047 1.00 94.31 70 HIS A C 1
ATOM 549 O O . HIS A 1 70 ? -12.251 -7.071 0.897 1.00 94.31 70 HIS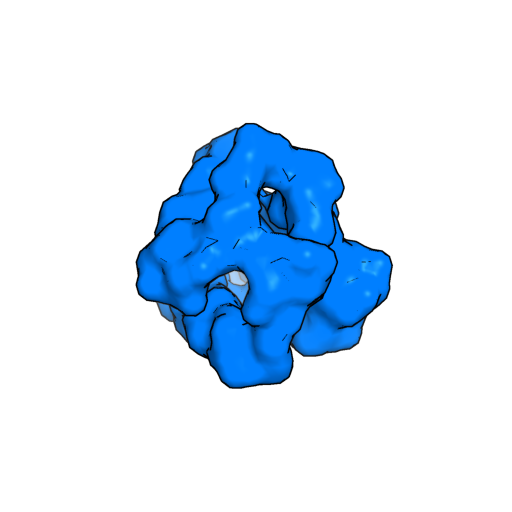 A O 1
ATOM 555 N N . THR A 1 71 ? -10.150 -7.256 0.106 1.00 93.75 71 THR A N 1
ATOM 556 C CA . THR A 1 71 ? -9.501 -7.469 1.408 1.00 93.75 71 THR A CA 1
ATOM 557 C C . THR A 1 71 ? -9.677 -6.248 2.302 1.00 93.75 71 THR A C 1
ATOM 559 O O . THR A 1 71 ? -10.169 -6.369 3.421 1.00 93.75 71 THR A O 1
ATOM 562 N N . ILE A 1 72 ? -9.374 -5.060 1.774 1.00 93.38 72 ILE A N 1
ATOM 563 C CA . ILE A 1 72 ? -9.545 -3.799 2.500 1.00 93.38 72 ILE A CA 1
ATOM 564 C C . ILE A 1 72 ? -11.004 -3.607 2.895 1.00 93.38 72 ILE A C 1
ATOM 566 O O . ILE A 1 72 ? -11.292 -3.316 4.049 1.00 93.38 72 ILE A O 1
ATOM 570 N N . HIS A 1 73 ? -11.941 -3.812 1.969 1.00 94.00 73 HIS A N 1
ATOM 571 C CA . HIS A 1 73 ? -13.362 -3.669 2.262 1.00 94.00 73 HIS A CA 1
ATOM 572 C C . HIS A 1 73 ? -13.820 -4.594 3.397 1.00 94.00 73 HIS A C 1
ATOM 574 O O . HIS A 1 73 ? -14.509 -4.143 4.310 1.00 94.00 73 HIS A O 1
ATOM 580 N N . ALA A 1 74 ? -13.417 -5.868 3.359 1.00 92.31 74 ALA A N 1
ATOM 581 C CA . ALA A 1 74 ? -13.750 -6.838 4.397 1.00 92.31 74 ALA A CA 1
ATOM 582 C C . ALA A 1 74 ? -13.171 -6.435 5.762 1.00 92.31 74 ALA A C 1
ATOM 584 O O . ALA A 1 74 ? -13.901 -6.425 6.753 1.00 92.31 74 ALA A O 1
ATOM 585 N N . ASN A 1 75 ? -11.901 -6.026 5.800 1.00 92.44 75 ASN A N 1
ATOM 586 C CA . ASN A 1 75 ? -11.231 -5.612 7.033 1.00 92.44 75 ASN A CA 1
ATOM 587 C C . ASN A 1 75 ? -11.820 -4.317 7.599 1.00 92.44 75 ASN A C 1
ATOM 589 O O . ASN A 1 75 ? -12.039 -4.218 8.799 1.00 92.44 75 ASN A O 1
ATOM 593 N N . VAL A 1 76 ? -12.157 -3.343 6.750 1.00 91.38 76 VAL A N 1
ATOM 594 C CA . VAL A 1 76 ? -12.826 -2.102 7.172 1.00 91.38 76 VAL A CA 1
ATOM 595 C C . VAL A 1 76 ? -14.180 -2.396 7.810 1.00 91.38 76 VAL A C 1
ATOM 597 O O . VAL A 1 76 ? -14.510 -1.812 8.841 1.00 91.38 76 VAL A O 1
ATOM 600 N N . LEU A 1 77 ? -14.970 -3.302 7.223 1.00 89.56 77 LEU A N 1
ATOM 601 C CA . LEU A 1 77 ? -16.250 -3.713 7.800 1.00 89.56 77 LEU A CA 1
ATOM 602 C C . LEU A 1 77 ? -16.066 -4.429 9.143 1.00 89.56 77 LEU A C 1
ATOM 604 O O . LEU A 1 77 ? -16.825 -4.171 10.075 1.00 89.56 77 LEU A O 1
ATOM 608 N N . GLU A 1 78 ? -15.061 -5.298 9.256 1.00 89.12 78 GLU A N 1
ATOM 609 C CA . GLU A 1 78 ? -14.756 -6.006 10.501 1.00 89.12 78 GLU A CA 1
ATOM 610 C C . GLU A 1 78 ? -14.277 -5.047 11.602 1.00 89.12 78 GLU A C 1
ATOM 612 O O . GLU A 1 78 ? -14.780 -5.094 12.727 1.00 89.12 78 GLU A O 1
ATOM 617 N N . SER A 1 79 ? -13.372 -4.125 11.275 1.00 85.00 79 SER A N 1
ATOM 618 C CA . SER A 1 79 ? -12.883 -3.092 12.191 1.00 85.00 79 SER A CA 1
ATOM 619 C C . SER A 1 79 ? -13.989 -2.130 12.620 1.00 85.00 79 SER A C 1
ATOM 621 O O . SER A 1 79 ? -14.014 -1.710 13.775 1.00 85.00 79 SER A O 1
ATOM 623 N N . ALA A 1 80 ? -14.934 -1.803 11.733 1.00 83.38 80 ALA A N 1
ATOM 624 C CA . ALA A 1 80 ? -16.108 -1.003 12.077 1.00 83.38 80 ALA A CA 1
ATOM 625 C C . ALA A 1 80 ? -17.100 -1.755 12.983 1.00 83.38 80 ALA A C 1
ATOM 627 O O . ALA A 1 80 ? -17.798 -1.120 13.761 1.00 83.38 80 ALA A O 1
ATOM 628 N N . ALA A 1 81 ? -17.169 -3.088 12.898 1.00 81.25 81 ALA A N 1
ATOM 629 C CA . ALA A 1 81 ? -18.047 -3.906 13.739 1.00 81.25 81 ALA A CA 1
ATOM 630 C C . ALA A 1 81 ? -17.490 -4.163 15.152 1.00 81.25 81 ALA A C 1
ATOM 632 O O . ALA A 1 81 ? -18.247 -4.531 16.049 1.00 81.25 81 ALA A O 1
ATOM 633 N N . ARG A 1 82 ? -16.173 -4.019 15.350 1.00 76.88 82 ARG A N 1
ATOM 634 C CA . ARG A 1 82 ? -15.513 -4.160 16.662 1.00 76.88 82 ARG A CA 1
ATOM 635 C C . ARG A 1 82 ? -15.514 -2.875 17.500 1.00 76.88 82 ARG A C 1
ATOM 637 O O . ARG A 1 82 ? -15.174 -2.953 18.680 1.00 76.88 82 ARG A O 1
ATOM 644 N N . GLN A 1 83 ? -15.843 -1.734 16.895 1.00 60.00 83 GLN A N 1
ATOM 645 C CA . GLN A 1 83 ? -15.924 -0.412 17.531 1.00 60.00 83 GLN A CA 1
ATOM 646 C C . GLN A 1 83 ? -17.359 -0.097 17.953 1.00 60.00 83 GLN A C 1
ATOM 648 O O . GLN A 1 83 ? -17.515 0.540 19.019 1.00 60.00 83 GLN A O 1
#